Protein AF-A0A6N8I544-F1 (afdb_monomer_lite)

Radius of gyration: 16.92 Å; chains: 1; bounding box: 40×44×46 Å

InterPro domains:
  IPR025530 Protein of unknown function DUF4417 [PF14386] (5-126)

Foldseek 3Di:
DPDDDQAEEQDQPADEQPDDVVSLQVRLVNSLVSQVVCVVVVGHYAYEQHDHAPVRLVPRLPPAAAQAEHEYECVVVPDDDDPPVSVPRVVVSLVSNCVPRVYQEYEYEDDDDPPHAHFYFYWHNVCPDPVCPVPDCQSTDRDTDHDDDDDPPPDDDDDDDDDDRDD

Sequence (167 aa):
MATCYRAVLSPDFSMYIEMAPVLQLTNTFRNRWCGAYFASKGIRVVPTVSWGNENTFEFCFDGIEKGSTVAVSTYMGSEHDNRQNQKEFFPK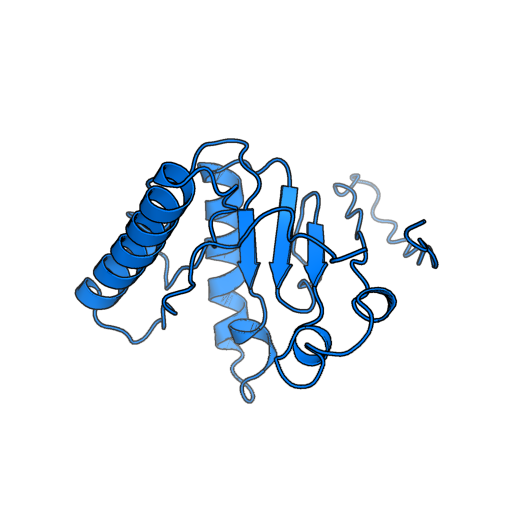GYNEMLHRIEPEKMICYNEPFPEMQGDIAFVDYELSSWKHMNEPIHTIQIRKIHLRRRTPSGRKQSHYQKRIYCK

Structure (mmCIF, N/CA/C/O backbone):
data_AF-A0A6N8I544-F1
#
_entry.id   AF-A0A6N8I544-F1
#
loop_
_atom_site.group_PDB
_atom_site.id
_atom_site.type_symbol
_atom_site.label_atom_id
_atom_site.label_alt_id
_atom_site.label_comp_id
_atom_site.label_asym_id
_atom_site.label_entity_id
_atom_site.label_seq_id
_atom_site.pdbx_PDB_ins_code
_atom_site.Cartn_x
_atom_site.Cartn_y
_atom_site.Cartn_z
_atom_site.occupancy
_atom_site.B_iso_or_equiv
_atom_site.auth_seq_id
_atom_site.auth_comp_id
_atom_site.auth_asym_id
_atom_site.auth_atom_id
_atom_site.pdbx_PDB_model_num
ATOM 1 N N . MET A 1 1 ? -6.652 -6.208 31.065 1.00 42.91 1 MET A N 1
ATOM 2 C CA . MET A 1 1 ? -7.654 -6.411 29.995 1.00 42.91 1 MET A CA 1
ATOM 3 C C . MET A 1 1 ? -6.916 -6.902 28.767 1.00 42.91 1 MET A C 1
ATOM 5 O O . MET A 1 1 ? -5.861 -6.348 28.489 1.00 42.91 1 MET A O 1
ATOM 9 N N . ALA A 1 2 ? -7.414 -7.925 28.071 1.00 48.38 2 ALA A N 1
ATOM 10 C CA . ALA A 1 2 ? -6.832 -8.324 26.793 1.00 48.38 2 ALA A CA 1
ATOM 11 C C . ALA A 1 2 ? -6.979 -7.159 25.801 1.00 48.38 2 ALA A C 1
ATOM 13 O O . ALA A 1 2 ? -8.089 -6.682 25.562 1.00 48.38 2 ALA A O 1
ATOM 14 N N . THR A 1 3 ? -5.866 -6.650 25.282 1.00 58.84 3 THR A N 1
ATOM 15 C CA . THR A 1 3 ? -5.854 -5.627 24.237 1.00 58.84 3 THR A CA 1
ATOM 16 C C . THR A 1 3 ? -6.403 -6.245 22.957 1.00 58.84 3 THR A C 1
ATOM 18 O O . THR A 1 3 ? -5.738 -7.038 22.301 1.00 58.84 3 THR A O 1
ATOM 21 N N . CYS A 1 4 ? -7.648 -5.916 22.619 1.00 69.81 4 CYS A N 1
ATOM 22 C CA . CYS A 1 4 ? -8.242 -6.307 21.347 1.00 69.81 4 CYS A CA 1
ATOM 23 C C . CYS A 1 4 ? -7.706 -5.392 20.234 1.00 69.81 4 CYS A C 1
ATOM 25 O O . CYS A 1 4 ? -7.723 -4.165 20.375 1.00 69.81 4 CYS A O 1
ATOM 27 N N . TYR A 1 5 ? -7.232 -5.976 19.131 1.00 81.69 5 TYR A N 1
ATOM 28 C CA . TYR A 1 5 ? -6.846 -5.217 17.942 1.00 81.69 5 TYR A CA 1
ATOM 29 C C . TYR A 1 5 ? -8.064 -4.495 17.356 1.00 81.69 5 TYR A C 1
ATOM 31 O O . TYR A 1 5 ? -9.147 -5.063 17.234 1.00 81.69 5 TYR A O 1
ATOM 39 N N . ARG A 1 6 ? -7.894 -3.223 16.983 1.00 86.38 6 ARG A N 1
ATOM 40 C CA . ARG A 1 6 ? -9.011 -2.370 16.537 1.00 86.38 6 ARG A CA 1
ATOM 41 C C . ARG A 1 6 ? -9.285 -2.440 15.034 1.00 86.38 6 ARG A C 1
ATOM 43 O O . ARG A 1 6 ? -10.375 -2.078 14.596 1.00 86.38 6 ARG A O 1
ATOM 50 N N . ALA A 1 7 ? -8.282 -2.852 14.270 1.00 91.31 7 ALA A N 1
ATOM 51 C CA . ALA A 1 7 ? -8.320 -3.084 12.835 1.00 91.31 7 ALA A CA 1
ATOM 52 C C . ALA A 1 7 ? -7.119 -3.955 12.441 1.00 91.31 7 ALA A C 1
ATOM 54 O O . ALA A 1 7 ? -6.163 -4.073 13.212 1.00 91.31 7 ALA A O 1
ATOM 55 N N . VAL A 1 8 ? -7.160 -4.516 11.236 1.00 92.75 8 VAL A N 1
ATOM 56 C CA . VAL A 1 8 ? -6.035 -5.218 10.604 1.00 92.75 8 VAL A CA 1
ATOM 57 C C . VAL A 1 8 ? -5.676 -4.547 9.285 1.00 92.75 8 VAL A C 1
ATOM 59 O O . VAL A 1 8 ? -6.544 -3.973 8.626 1.00 92.75 8 VAL A O 1
ATOM 62 N N . LEU A 1 9 ? -4.410 -4.636 8.888 1.00 94.88 9 LEU A N 1
ATOM 63 C CA . LEU A 1 9 ? -4.005 -4.296 7.527 1.00 94.88 9 LEU A CA 1
ATOM 64 C C . LEU A 1 9 ? -4.338 -5.469 6.596 1.00 94.88 9 LEU A C 1
ATOM 66 O O . LEU A 1 9 ? -4.225 -6.627 7.012 1.00 94.88 9 LEU A O 1
ATOM 70 N N . SER A 1 10 ? -4.744 -5.207 5.349 1.00 95.94 10 SER A N 1
ATOM 71 C CA . SER A 1 10 ? -4.815 -6.295 4.367 1.00 95.94 10 SER A CA 1
ATOM 72 C C . SER A 1 10 ? -3.403 -6.852 4.118 1.00 95.94 10 SER A C 1
ATOM 74 O O . SER A 1 10 ? -2.435 -6.084 4.157 1.00 95.94 10 SER A O 1
ATOM 76 N N . PRO A 1 11 ? -3.249 -8.170 3.888 1.00 94.06 11 PRO A N 1
ATOM 77 C CA . PRO A 1 11 ? -1.931 -8.756 3.683 1.00 94.06 11 PRO A CA 1
ATOM 78 C C . PRO A 1 11 ? -1.223 -8.127 2.481 1.00 94.06 11 PRO A C 1
ATOM 80 O O . PRO A 1 11 ? -1.809 -8.015 1.400 1.00 94.06 11 PRO A O 1
ATOM 83 N N . ASP A 1 12 ? 0.036 -7.739 2.663 1.00 90.56 12 ASP A N 1
ATOM 84 C CA . ASP A 1 12 ? 0.877 -7.269 1.567 1.00 90.56 12 ASP A CA 1
ATOM 85 C C . ASP A 1 12 ? 1.497 -8.467 0.841 1.00 90.56 12 ASP A C 1
ATOM 87 O O . ASP A 1 12 ? 2.302 -9.212 1.401 1.00 90.56 12 ASP A O 1
ATOM 91 N N . PHE A 1 13 ? 1.085 -8.674 -0.408 1.00 91.56 13 PHE A N 1
ATOM 92 C CA . PHE A 1 13 ? 1.750 -9.594 -1.319 1.00 91.56 13 PHE A CA 1
ATOM 93 C C . PHE A 1 13 ? 2.706 -8.745 -2.148 1.00 91.56 13 PHE A C 1
ATOM 95 O O . PHE A 1 13 ? 2.298 -8.175 -3.158 1.00 91.56 13 PHE A O 1
ATOM 102 N N . SER A 1 14 ? 3.950 -8.626 -1.679 1.00 84.50 14 SER A N 1
ATOM 103 C CA . SER A 1 14 ? 4.952 -7.701 -2.212 1.00 84.50 14 SER A CA 1
ATOM 104 C C . SER A 1 14 ? 4.941 -7.620 -3.739 1.00 84.50 14 SER A C 1
ATOM 106 O O . SER A 1 14 ? 4.960 -8.643 -4.430 1.00 84.50 14 SER A O 1
ATOM 108 N N . MET A 1 15 ? 4.954 -6.402 -4.277 1.00 86.25 15 MET A N 1
ATOM 109 C CA . MET A 1 15 ? 5.129 -6.162 -5.705 1.00 86.25 15 MET A CA 1
ATOM 110 C C . MET A 1 15 ? 6.535 -5.654 -5.975 1.00 86.25 15 MET A C 1
ATOM 112 O O . MET A 1 15 ? 6.864 -4.504 -5.704 1.00 86.25 15 MET A O 1
ATOM 116 N N . TYR A 1 16 ? 7.367 -6.532 -6.524 1.00 85.81 16 TYR A N 1
ATOM 117 C CA . TYR A 1 16 ? 8.695 -6.160 -6.991 1.00 85.81 16 TYR A CA 1
ATOM 118 C C . TYR A 1 16 ? 8.607 -5.671 -8.437 1.00 85.81 16 TYR A C 1
ATOM 120 O O . TYR A 1 16 ? 7.800 -6.171 -9.229 1.00 85.81 16 TYR A O 1
ATOM 128 N N . ILE A 1 17 ? 9.444 -4.698 -8.789 1.00 86.31 17 ILE A N 1
ATOM 129 C CA . ILE A 1 17 ? 9.459 -4.096 -10.128 1.00 86.31 17 ILE A CA 1
ATOM 130 C C . ILE A 1 17 ? 9.887 -5.105 -11.206 1.00 86.31 17 ILE A C 1
ATOM 132 O O . ILE A 1 17 ? 9.483 -4.978 -12.357 1.00 86.31 17 ILE A O 1
ATOM 136 N N . GLU A 1 18 ? 10.652 -6.129 -10.826 1.00 86.81 18 GLU A N 1
ATOM 137 C CA . GLU A 1 18 ? 11.174 -7.183 -11.700 1.00 86.81 18 GLU A CA 1
ATOM 138 C C . GLU A 1 18 ? 10.195 -8.357 -11.892 1.00 86.81 18 GLU A C 1
ATOM 140 O O . GLU A 1 18 ? 10.460 -9.263 -12.683 1.00 86.81 18 GLU A O 1
ATOM 145 N N . MET A 1 19 ? 9.070 -8.384 -11.165 1.00 89.56 19 MET A N 1
ATOM 146 C CA . MET A 1 19 ? 8.068 -9.443 -11.306 1.00 89.56 19 MET A CA 1
ATOM 147 C C . MET A 1 19 ? 7.365 -9.381 -12.663 1.00 89.56 19 MET A C 1
ATOM 149 O O . MET A 1 19 ? 7.047 -8.309 -13.173 1.00 89.56 19 MET A O 1
ATOM 153 N N . ALA A 1 20 ? 7.024 -10.553 -13.208 1.00 94.44 20 ALA A N 1
ATOM 154 C CA . ALA A 1 20 ? 6.153 -10.635 -14.375 1.00 94.44 20 ALA A CA 1
ATOM 155 C C . ALA A 1 20 ? 4.801 -9.938 -14.090 1.00 94.44 20 ALA A C 1
ATOM 157 O O . ALA A 1 20 ? 4.243 -10.149 -13.007 1.00 94.44 20 ALA 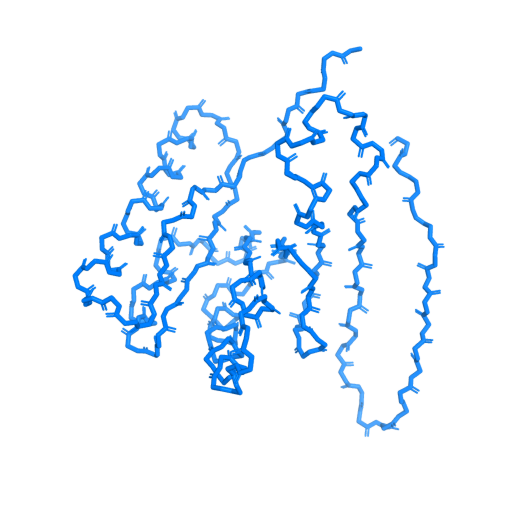A O 1
ATOM 158 N N . PRO A 1 21 ? 4.217 -9.186 -15.045 1.00 94.75 21 PRO A N 1
ATOM 159 C CA . PRO A 1 21 ? 2.980 -8.428 -14.818 1.00 94.75 21 PRO A CA 1
ATOM 160 C C . PRO A 1 21 ? 1.818 -9.265 -14.267 1.00 94.75 21 PRO A C 1
ATOM 162 O O . PRO A 1 21 ? 1.069 -8.813 -13.404 1.00 94.75 21 PRO A O 1
ATOM 165 N N . VAL A 1 22 ? 1.707 -10.529 -14.691 1.00 96.38 22 VAL A N 1
ATOM 166 C CA . VAL A 1 22 ? 0.684 -11.460 -14.188 1.00 96.38 22 VAL A CA 1
ATOM 167 C C . VAL A 1 22 ? 0.811 -11.726 -12.683 1.00 96.38 22 VAL A C 1
ATOM 169 O O . VAL A 1 22 ? -0.199 -11.864 -11.994 1.00 96.38 22 VAL A O 1
ATOM 172 N N . LEU A 1 23 ? 2.035 -11.759 -12.147 1.00 96.88 23 LEU A N 1
ATOM 173 C CA . LEU A 1 23 ? 2.275 -11.931 -10.715 1.00 96.88 23 LEU A CA 1
ATOM 174 C C . LEU A 1 23 ? 1.924 -10.659 -9.944 1.00 96.88 23 LEU A C 1
ATOM 176 O O . LEU A 1 23 ? 1.313 -10.757 -8.886 1.00 96.88 23 LEU A O 1
ATOM 180 N N . GLN A 1 24 ? 2.227 -9.477 -10.490 1.00 96.00 24 GLN A N 1
ATOM 181 C CA . GLN A 1 24 ? 1.844 -8.193 -9.886 1.00 96.00 24 GLN A CA 1
ATOM 182 C C . GLN A 1 24 ? 0.311 -8.054 -9.801 1.00 96.00 24 GLN A C 1
ATOM 184 O O . GLN A 1 24 ? -0.235 -7.727 -8.743 1.00 96.00 24 GLN A O 1
ATOM 189 N N . LEU A 1 25 ? -0.398 -8.405 -10.880 1.00 96.88 25 LEU A N 1
ATOM 190 C CA . LEU A 1 25 ? -1.862 -8.435 -10.905 1.00 96.88 25 LEU A CA 1
ATOM 191 C C . LEU A 1 25 ? -2.425 -9.458 -9.907 1.00 96.88 25 LEU A C 1
ATOM 193 O O . LEU A 1 25 ? -3.325 -9.145 -9.128 1.00 96.88 25 LEU A O 1
ATOM 197 N N . THR A 1 26 ? -1.856 -10.667 -9.876 1.00 97.44 26 THR A N 1
ATOM 198 C CA . THR A 1 2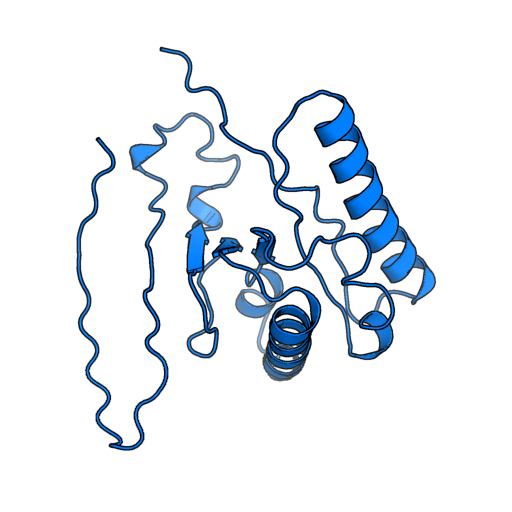6 ? -2.266 -11.726 -8.939 1.00 97.44 26 THR A CA 1
ATOM 199 C C . THR A 1 26 ? -2.043 -11.310 -7.484 1.00 97.44 26 THR A C 1
ATOM 201 O O . THR A 1 26 ? -2.898 -11.554 -6.635 1.00 97.44 26 THR A O 1
ATOM 204 N N . ASN A 1 27 ? -0.929 -10.649 -7.176 1.00 97.19 27 ASN A N 1
ATOM 205 C CA . ASN A 1 27 ? -0.630 -10.155 -5.835 1.00 97.19 27 ASN A CA 1
ATOM 206 C C . ASN A 1 27 ? -1.617 -9.067 -5.398 1.00 97.19 27 ASN A C 1
ATOM 208 O O . ASN A 1 27 ? -2.129 -9.121 -4.277 1.00 97.19 27 ASN A O 1
ATOM 212 N N . THR A 1 28 ? -1.972 -8.153 -6.307 1.00 97.25 28 THR A N 1
ATOM 213 C CA . THR A 1 28 ? -3.031 -7.162 -6.061 1.00 97.25 28 THR A CA 1
ATOM 214 C C . THR A 1 28 ? -4.362 -7.855 -5.784 1.00 97.25 28 THR A C 1
ATOM 216 O O . THR A 1 28 ? -5.000 -7.579 -4.768 1.00 97.25 28 THR A O 1
ATOM 219 N N . PHE A 1 29 ? -4.751 -8.819 -6.623 1.00 97.50 29 PHE A N 1
ATOM 220 C CA . PHE A 1 29 ? -5.972 -9.598 -6.425 1.00 97.50 29 PHE A CA 1
ATOM 221 C C . PHE A 1 29 ? -5.999 -10.283 -5.052 1.00 97.50 29 PHE A C 1
ATOM 223 O O . PHE A 1 29 ? -6.985 -10.161 -4.326 1.00 97.50 29 PHE A O 1
ATOM 230 N N . ARG A 1 30 ? -4.914 -10.959 -4.654 1.00 97.94 30 ARG A N 1
ATOM 231 C CA . ARG A 1 30 ? -4.830 -11.650 -3.357 1.00 97.94 30 ARG A CA 1
ATOM 232 C C . ARG A 1 30 ? -4.946 -10.680 -2.186 1.00 97.94 30 ARG A C 1
ATOM 234 O O . ARG A 1 30 ? -5.663 -10.982 -1.235 1.00 97.94 30 ARG A O 1
ATOM 241 N N . ASN A 1 31 ? -4.309 -9.510 -2.265 1.00 97.31 31 ASN A N 1
ATOM 242 C CA . ASN A 1 31 ? -4.447 -8.459 -1.255 1.00 97.31 31 ASN A CA 1
ATOM 243 C C . ASN A 1 31 ? -5.922 -8.052 -1.089 1.00 97.31 31 ASN A C 1
ATOM 245 O O . ASN A 1 31 ? -6.442 -8.069 0.031 1.00 97.31 31 ASN A O 1
ATOM 249 N N . ARG A 1 32 ? -6.616 -7.750 -2.198 1.00 97.50 32 ARG A N 1
ATOM 250 C CA . ARG A 1 32 ? -8.030 -7.334 -2.174 1.00 97.50 32 ARG A CA 1
ATOM 251 C C . ARG A 1 32 ? -8.950 -8.439 -1.691 1.00 97.50 32 ARG A C 1
ATOM 253 O O . ARG A 1 32 ? -9.805 -8.191 -0.846 1.00 97.50 32 ARG A O 1
ATOM 260 N N . TRP A 1 33 ? -8.748 -9.657 -2.180 1.00 98.12 33 TRP A N 1
ATOM 261 C CA . TRP A 1 33 ? -9.556 -10.807 -1.802 1.00 98.12 33 TRP A CA 1
ATOM 262 C C . TRP A 1 33 ? -9.432 -11.118 -0.308 1.00 98.12 33 TRP A C 1
ATOM 264 O O . TRP A 1 33 ? -10.447 -11.279 0.366 1.00 98.12 33 TRP A O 1
ATOM 274 N N . CYS A 1 34 ? -8.213 -11.122 0.247 1.00 98.12 34 CYS A N 1
ATOM 275 C CA . CYS A 1 34 ? -8.010 -11.309 1.685 1.00 98.12 34 CYS A CA 1
ATOM 276 C C . CYS A 1 34 ? -8.666 -10.188 2.503 1.00 98.12 34 CYS A C 1
ATOM 278 O O . CYS A 1 34 ? -9.326 -10.474 3.501 1.00 98.12 34 CYS A O 1
ATOM 280 N N . GLY A 1 35 ? -8.535 -8.930 2.070 1.00 97.19 35 GLY A N 1
ATOM 281 C CA . GLY A 1 35 ? -9.191 -7.796 2.722 1.00 97.19 35 GLY A CA 1
ATOM 282 C C . GLY A 1 35 ? -10.718 -7.920 2.726 1.00 97.19 35 GLY A C 1
ATOM 283 O O . GLY A 1 35 ? -11.343 -7.817 3.780 1.00 97.19 35 GLY A O 1
ATOM 284 N N . ALA A 1 36 ? -11.318 -8.228 1.575 1.00 97.50 36 ALA A N 1
ATOM 285 C CA . ALA A 1 36 ? -12.756 -8.451 1.455 1.00 97.50 36 ALA A CA 1
ATOM 286 C C . ALA A 1 36 ? -13.225 -9.642 2.304 1.00 97.50 36 ALA A C 1
ATOM 288 O O . ALA A 1 36 ? -14.254 -9.564 2.977 1.00 97.50 36 ALA A O 1
ATOM 289 N N . TYR A 1 37 ? -12.447 -10.726 2.337 1.00 98.25 37 TYR A N 1
ATOM 290 C CA . TYR A 1 37 ? -12.741 -11.880 3.177 1.00 98.25 37 TYR A CA 1
ATOM 291 C C . TYR A 1 37 ? -12.732 -11.509 4.665 1.00 98.25 37 TYR A C 1
ATOM 293 O O . TYR A 1 37 ? -13.684 -11.832 5.372 1.00 98.25 37 TYR A O 1
ATOM 301 N N . PHE A 1 38 ? -11.725 -10.779 5.151 1.00 97.12 38 PHE A N 1
ATOM 302 C CA . PHE A 1 38 ? -11.683 -10.323 6.545 1.00 97.12 38 PHE A CA 1
ATOM 303 C C . PHE A 1 38 ? -12.850 -9.388 6.883 1.00 97.12 38 PHE A C 1
ATOM 305 O O . PHE A 1 38 ? -13.497 -9.568 7.918 1.00 97.12 38 PHE A O 1
ATOM 312 N N . ALA A 1 39 ? -13.184 -8.460 5.984 1.00 96.00 39 ALA A N 1
ATOM 313 C CA . ALA A 1 39 ? -14.347 -7.591 6.136 1.00 96.00 39 ALA A CA 1
ATOM 314 C C . ALA A 1 39 ? -15.657 -8.397 6.214 1.00 96.00 39 ALA A C 1
ATOM 316 O O . ALA A 1 39 ? -16.495 -8.128 7.075 1.00 96.00 39 ALA A O 1
ATOM 317 N N . SER A 1 40 ? -15.799 -9.461 5.410 1.00 97.69 40 SER A N 1
ATOM 318 C CA . SER A 1 40 ? -16.958 -10.372 5.457 1.00 97.69 40 SER A CA 1
ATOM 319 C C . SER A 1 40 ? -17.108 -11.114 6.793 1.00 97.69 40 SER A C 1
ATOM 321 O O . SER A 1 40 ? -18.187 -11.609 7.110 1.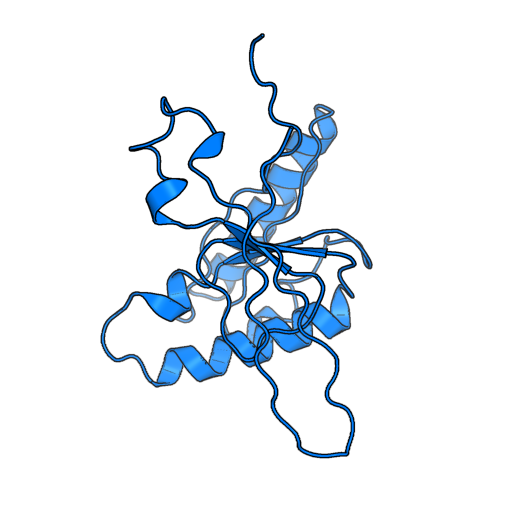00 97.69 40 SER A O 1
ATOM 323 N N . LYS A 1 41 ? -16.039 -11.181 7.599 1.00 97.25 41 LYS A N 1
ATOM 324 C CA . LYS A 1 41 ? -16.042 -11.738 8.962 1.00 97.25 41 LYS A CA 1
ATOM 325 C C . LYS A 1 41 ? -16.258 -10.681 10.049 1.00 97.25 41 LYS A C 1
ATOM 327 O O . LYS A 1 41 ? -16.112 -10.991 11.227 1.00 97.25 41 LYS A O 1
ATOM 332 N N . GLY A 1 42 ? -16.596 -9.445 9.678 1.00 95.06 42 GLY A N 1
ATOM 333 C CA . GLY A 1 42 ? -16.815 -8.340 10.614 1.00 95.06 42 GLY A CA 1
ATOM 334 C C . GLY A 1 42 ? -15.529 -7.710 11.156 1.00 95.06 42 GLY A C 1
ATOM 335 O O . GLY A 1 42 ? -15.583 -6.933 12.109 1.00 95.06 42 GLY A O 1
ATOM 336 N N . ILE A 1 43 ? -14.369 -8.022 10.568 1.00 94.81 43 ILE A N 1
ATOM 337 C CA . ILE A 1 43 ? -13.091 -7.417 10.950 1.00 94.81 43 ILE A CA 1
ATOM 338 C C . ILE A 1 43 ? -12.953 -6.079 10.225 1.00 94.81 43 ILE A C 1
ATOM 340 O O . ILE A 1 43 ? -13.148 -5.990 9.016 1.00 94.81 43 ILE A O 1
ATOM 344 N N . ARG A 1 44 ? -12.575 -5.024 10.951 1.00 94.44 44 ARG A N 1
ATOM 345 C CA . ARG A 1 44 ? -12.230 -3.741 10.334 1.00 94.44 44 ARG A CA 1
ATOM 346 C C . ARG A 1 44 ? -10.892 -3.863 9.604 1.00 94.44 44 ARG A C 1
ATOM 348 O O . ARG A 1 44 ? -9.880 -4.149 10.241 1.00 94.44 44 ARG A O 1
ATOM 355 N N . VAL A 1 45 ? -10.889 -3.608 8.299 1.00 96.44 45 VAL A N 1
ATOM 356 C CA . VAL A 1 45 ? -9.704 -3.733 7.440 1.00 96.44 45 VAL A CA 1
ATOM 357 C C . VAL A 1 45 ? -9.261 -2.362 6.947 1.00 96.44 45 VAL A C 1
ATOM 359 O O . VAL A 1 45 ? -10.081 -1.576 6.484 1.00 96.44 45 VAL A O 1
ATOM 362 N N . VAL A 1 46 ? -7.962 -2.096 7.029 1.00 97.25 46 VAL A N 1
ATOM 363 C CA . VAL A 1 46 ? -7.288 -0.994 6.337 1.00 97.25 46 VAL A CA 1
ATOM 364 C C . VAL A 1 46 ? -6.545 -1.600 5.142 1.00 97.25 46 VAL A C 1
ATOM 366 O O . VAL A 1 46 ? -5.680 -2.453 5.356 1.00 97.25 46 VAL A O 1
ATOM 369 N N . PRO A 1 47 ? -6.867 -1.240 3.889 1.00 97.12 47 PRO A N 1
ATOM 370 C CA . PRO A 1 47 ? -6.178 -1.794 2.731 1.00 97.12 47 PRO A CA 1
ATOM 371 C C . PRO A 1 47 ? -4.719 -1.332 2.691 1.00 97.12 47 PRO A C 1
ATOM 373 O O . PRO A 1 47 ? -4.423 -0.138 2.767 1.00 97.12 47 PRO A O 1
ATOM 376 N N . THR A 1 48 ? -3.812 -2.290 2.537 1.00 96.56 48 THR A N 1
ATOM 377 C CA . THR A 1 48 ? -2.410 -2.027 2.218 1.00 96.56 48 THR A CA 1
ATOM 378 C C . THR A 1 48 ? -2.274 -1.779 0.722 1.00 96.56 48 THR A C 1
ATOM 380 O O . THR A 1 48 ? -2.739 -2.577 -0.100 1.00 96.56 48 THR A O 1
ATOM 383 N N . VAL A 1 49 ? -1.633 -0.669 0.376 1.00 96.44 49 VAL A N 1
ATOM 384 C CA . VAL A 1 49 ? -1.344 -0.241 -0.989 1.00 96.44 49 VAL A CA 1
ATOM 385 C C . VAL A 1 49 ? 0.117 -0.528 -1.284 1.00 96.44 49 VAL A C 1
ATOM 387 O O . VAL A 1 49 ? 1.009 -0.145 -0.530 1.00 96.44 49 VAL A O 1
ATOM 390 N N . SER A 1 50 ? 0.336 -1.198 -2.404 1.00 93.56 50 SER A N 1
ATOM 391 C CA . SER A 1 50 ? 1.644 -1.518 -2.957 1.00 93.56 50 SER A CA 1
ATOM 392 C C . SER A 1 50 ? 1.585 -1.198 -4.449 1.00 93.56 50 SER A C 1
ATOM 394 O O . SER A 1 50 ? 0.496 -1.207 -5.031 1.00 93.56 50 SER A O 1
ATOM 396 N N . TRP A 1 51 ? 2.719 -0.895 -5.075 1.00 93.50 51 TRP A N 1
ATOM 397 C CA . TRP A 1 51 ? 2.818 -0.629 -6.515 1.00 93.50 51 TRP A CA 1
ATOM 398 C C . TRP A 1 51 ? 4.189 -1.048 -7.050 1.00 93.50 51 TRP A C 1
ATOM 400 O O . TRP A 1 51 ? 5.172 -1.069 -6.310 1.00 93.50 51 TRP A O 1
ATOM 410 N N . GLY A 1 52 ? 4.236 -1.389 -8.338 1.00 90.88 52 GLY A N 1
ATOM 411 C CA . GLY A 1 52 ? 5.474 -1.569 -9.092 1.00 90.88 52 GLY A CA 1
ATOM 412 C C . GLY A 1 52 ? 5.845 -0.279 -9.828 1.00 90.88 52 GLY A C 1
ATOM 413 O O . GLY A 1 52 ? 5.842 0.803 -9.243 1.00 90.88 52 GLY A O 1
ATOM 414 N N . ASN A 1 53 ? 6.142 -0.386 -11.124 1.00 90.88 53 ASN A N 1
ATOM 415 C CA . ASN A 1 53 ? 6.284 0.787 -11.991 1.00 90.88 53 ASN A CA 1
ATOM 416 C C . ASN A 1 53 ? 4.904 1.295 -12.452 1.00 90.88 53 ASN A C 1
ATOM 418 O O . ASN A 1 53 ? 3.862 0.737 -12.115 1.00 90.88 53 ASN A O 1
ATOM 422 N N . GLU A 1 54 ? 4.882 2.351 -13.259 1.00 94.25 54 GLU A N 1
ATOM 423 C CA . GLU A 1 54 ? 3.664 3.015 -13.736 1.00 94.25 54 GLU A CA 1
ATOM 424 C C . GLU A 1 54 ? 2.714 2.078 -14.499 1.00 94.25 54 GLU A C 1
ATOM 426 O O . GLU A 1 54 ? 1.505 2.298 -14.513 1.00 94.25 54 GLU A O 1
ATOM 431 N N . ASN A 1 55 ? 3.231 0.989 -15.075 1.00 92.94 55 ASN A N 1
ATOM 432 C CA . ASN A 1 55 ? 2.416 -0.052 -15.698 1.00 92.94 55 ASN A CA 1
ATOM 433 C C . ASN A 1 55 ? 1.462 -0.742 -14.704 1.00 92.94 55 ASN A C 1
ATOM 435 O O . ASN A 1 55 ? 0.438 -1.268 -15.124 1.00 92.94 55 ASN A O 1
ATOM 439 N N . THR A 1 56 ? 1.761 -0.746 -13.399 1.00 95.69 56 THR A N 1
ATOM 440 C CA . THR A 1 56 ? 0.857 -1.327 -12.395 1.00 95.69 56 THR A CA 1
ATOM 441 C C . THR A 1 56 ? -0.281 -0.393 -12.013 1.00 95.69 56 THR A C 1
ATOM 443 O O . THR A 1 56 ? -1.258 -0.854 -11.429 1.00 95.69 56 THR A O 1
ATOM 446 N N . PHE A 1 57 ? -0.195 0.906 -12.329 1.00 96.88 57 PHE A N 1
ATOM 447 C CA . PHE A 1 57 ? -1.201 1.896 -11.916 1.00 96.88 57 PHE A CA 1
ATOM 448 C C . PHE A 1 57 ? -2.566 1.647 -12.554 1.00 96.88 57 PHE A C 1
ATOM 450 O O . PHE A 1 57 ? -3.570 2.136 -12.045 1.00 96.88 57 PHE A O 1
ATOM 457 N N . GLU A 1 58 ? -2.619 0.865 -13.632 1.00 97.00 58 GLU A N 1
ATOM 458 C CA . GLU A 1 58 ? -3.870 0.407 -14.229 1.00 97.00 58 GLU A CA 1
ATOM 459 C C . GLU A 1 58 ? -4.731 -0.390 -13.239 1.00 97.00 58 GLU A C 1
ATOM 461 O O . GLU A 1 58 ? -5.944 -0.256 -13.293 1.00 97.00 58 GLU A O 1
ATOM 466 N N . PHE A 1 59 ? -4.125 -1.147 -12.312 1.00 96.62 59 PHE A N 1
ATOM 467 C CA . PHE A 1 59 ? -4.856 -2.065 -11.427 1.00 96.62 59 PHE A CA 1
ATOM 468 C C . PHE A 1 59 ? -4.518 -1.934 -9.935 1.00 96.62 59 PHE A C 1
ATOM 470 O O . PHE A 1 59 ? -5.317 -2.323 -9.083 1.00 96.62 59 PHE A O 1
ATOM 477 N N . CYS A 1 60 ? -3.338 -1.423 -9.559 1.00 96.75 60 CYS A N 1
ATOM 478 C CA . CYS A 1 60 ? -2.842 -1.535 -8.179 1.00 96.75 60 CYS A CA 1
ATOM 479 C C . CYS A 1 60 ? -3.608 -0.685 -7.154 1.00 96.75 60 CYS A C 1
ATOM 481 O O . CYS A 1 60 ? -3.428 -0.873 -5.950 1.00 96.75 60 CYS A O 1
ATOM 483 N N . PHE A 1 61 ? -4.479 0.217 -7.609 1.00 97.62 61 PHE A N 1
ATOM 484 C CA . PHE A 1 61 ? -5.347 1.043 -6.764 1.00 97.62 61 PHE A CA 1
ATOM 485 C C . PHE A 1 61 ? -6.811 0.589 -6.778 1.00 97.62 61 PHE A C 1
ATOM 487 O O . PHE A 1 61 ? -7.601 1.053 -5.958 1.00 97.62 61 PHE A O 1
ATOM 494 N N . ASP A 1 62 ? -7.171 -0.352 -7.651 1.00 96.19 62 ASP A N 1
ATOM 495 C CA . ASP A 1 62 ? -8.553 -0.790 -7.810 1.00 96.19 62 ASP A CA 1
ATOM 496 C C . ASP A 1 62 ? -9.059 -1.539 -6.577 1.00 96.19 62 ASP A C 1
ATOM 498 O O . ASP A 1 62 ? -8.307 -2.197 -5.844 1.00 96.19 62 ASP A O 1
ATOM 502 N N . GLY A 1 63 ? -10.365 -1.424 -6.334 1.00 95.31 63 GLY A N 1
ATOM 503 C CA . GLY A 1 63 ? -11.028 -2.027 -5.178 1.00 95.31 63 GLY A CA 1
ATOM 504 C C . GLY A 1 63 ? -10.722 -1.342 -3.843 1.00 95.31 63 GLY A C 1
ATOM 505 O O . GLY A 1 63 ? -11.126 -1.862 -2.805 1.00 95.31 63 GLY A O 1
ATOM 506 N N . ILE A 1 64 ? -10.026 -0.199 -3.850 1.00 97.75 64 ILE A N 1
ATOM 507 C CA . ILE A 1 64 ? -9.868 0.660 -2.673 1.00 97.75 64 ILE A CA 1
ATOM 508 C C . ILE A 1 64 ? -10.851 1.825 -2.773 1.00 97.75 64 ILE A C 1
ATOM 510 O O . ILE A 1 64 ? -10.917 2.520 -3.785 1.00 97.75 64 ILE A O 1
ATOM 514 N N . GLU A 1 65 ? -11.623 2.031 -1.711 1.00 96.44 65 GLU A N 1
ATOM 515 C CA . GLU A 1 65 ? -12.614 3.100 -1.647 1.00 96.44 65 GLU A CA 1
ATOM 516 C C . GLU A 1 65 ? -11.945 4.479 -1.553 1.00 96.44 65 GLU A C 1
ATOM 518 O O . GLU A 1 65 ? -10.987 4.675 -0.795 1.00 96.44 65 GLU A O 1
ATOM 523 N N . LYS A 1 66 ? -12.470 5.453 -2.304 1.00 98.00 66 LYS A N 1
ATOM 524 C CA . LYS A 1 66 ? -12.014 6.843 -2.222 1.00 98.00 66 LYS A CA 1
ATOM 525 C C . LYS A 1 66 ? -12.251 7.425 -0.829 1.00 98.00 66 LYS A C 1
ATOM 527 O O . LYS A 1 66 ? -13.272 7.153 -0.209 1.00 98.00 66 LYS A O 1
ATOM 532 N N . GLY A 1 67 ? -11.325 8.239 -0.335 1.00 97.69 67 GLY A N 1
ATOM 533 C CA . GLY A 1 67 ? -11.390 8.804 1.012 1.00 97.69 67 GLY A CA 1
ATOM 534 C C . GLY A 1 67 ? -11.057 7.810 2.126 1.00 97.69 67 GLY A C 1
ATOM 535 O O . GLY A 1 67 ? -10.965 8.214 3.282 1.00 97.69 67 GLY A O 1
ATOM 536 N N . SER A 1 68 ? -10.842 6.524 1.826 1.00 96.50 68 SER A N 1
ATOM 537 C CA . SER A 1 68 ? -10.558 5.530 2.864 1.00 96.50 68 SER A CA 1
ATOM 538 C C . SER A 1 68 ? -9.206 5.762 3.548 1.00 96.50 68 SER A C 1
ATOM 540 O O . SER A 1 68 ? -8.284 6.378 3.008 1.00 96.50 68 SER A O 1
ATOM 542 N N . THR A 1 69 ? -9.077 5.256 4.779 1.00 96.94 69 THR A N 1
ATOM 543 C CA . THR A 1 69 ? -7.759 5.121 5.410 1.00 96.94 69 THR A CA 1
ATOM 544 C C . THR A 1 69 ? -7.005 3.990 4.727 1.00 96.94 69 THR A C 1
ATOM 546 O O . THR A 1 69 ? -7.550 2.895 4.609 1.00 96.94 69 THR A O 1
ATOM 549 N N . VAL A 1 70 ? -5.750 4.223 4.348 1.00 97.69 70 VAL A N 1
ATOM 550 C CA . VAL A 1 70 ? -4.897 3.218 3.695 1.00 97.69 70 VAL A CA 1
ATOM 551 C C . VAL A 1 70 ? -3.591 3.005 4.452 1.00 97.69 70 VAL A C 1
ATOM 553 O O . VAL A 1 70 ? -3.170 3.861 5.233 1.00 97.69 70 VAL A O 1
ATOM 556 N N . ALA A 1 71 ? -2.931 1.874 4.220 1.00 96.25 71 ALA A N 1
ATOM 557 C CA . ALA A 1 71 ? -1.571 1.627 4.682 1.00 96.25 71 ALA A CA 1
ATOM 558 C C . ALA A 1 71 ? -0.597 1.561 3.502 1.00 96.25 71 ALA A C 1
ATOM 560 O O . ALA A 1 71 ? -0.936 1.045 2.444 1.00 96.25 71 ALA A O 1
ATOM 561 N N . VAL A 1 72 ? 0.616 2.068 3.687 1.00 94.62 72 VAL A N 1
ATOM 562 C CA . VAL A 1 72 ? 1.709 2.038 2.705 1.00 94.62 72 VAL A CA 1
ATOM 563 C C . VAL A 1 72 ? 3.001 1.708 3.434 1.00 9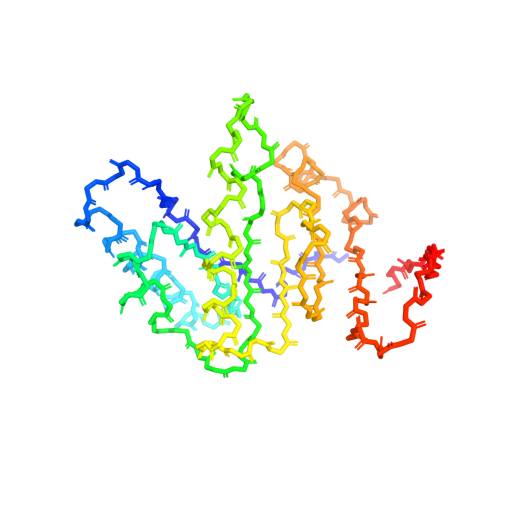4.62 72 VAL A C 1
ATOM 565 O O . VAL A 1 72 ? 3.161 2.111 4.584 1.00 94.62 72 VAL A O 1
ATOM 568 N N . SER A 1 73 ? 3.933 1.000 2.800 1.00 91.00 73 SER A N 1
ATOM 569 C CA . SER A 1 73 ? 5.254 0.764 3.386 1.00 91.00 73 SER A CA 1
ATOM 570 C C . SER A 1 73 ? 6.352 1.524 2.655 1.00 91.00 73 SER A C 1
ATOM 572 O O . SER A 1 73 ? 6.422 1.502 1.429 1.00 91.00 73 SER A O 1
ATOM 574 N N . THR A 1 74 ? 7.239 2.161 3.418 1.00 88.25 74 THR A N 1
ATOM 575 C CA . THR A 1 74 ? 8.499 2.734 2.916 1.00 88.25 74 THR A CA 1
ATOM 576 C C . THR A 1 74 ? 9.684 1.789 3.107 1.00 88.25 74 THR A C 1
ATOM 578 O O . THR A 1 74 ? 10.757 2.067 2.582 1.00 88.25 74 THR A O 1
ATOM 581 N N . TYR A 1 75 ? 9.492 0.655 3.795 1.00 79.94 75 TYR A N 1
ATOM 582 C CA . TYR A 1 75 ? 10.535 -0.317 4.144 1.00 79.94 75 TYR A CA 1
ATOM 583 C C . TYR A 1 75 ? 11.360 -0.765 2.932 1.00 79.94 75 TYR A C 1
ATOM 585 O O . TYR A 1 75 ? 12.588 -0.674 2.918 1.00 79.94 75 TYR A O 1
ATOM 593 N N . MET A 1 76 ? 10.669 -1.162 1.860 1.00 70.12 76 MET A N 1
ATOM 594 C CA . MET A 1 76 ? 11.320 -1.611 0.628 1.00 70.12 76 MET A CA 1
ATOM 595 C C . MET A 1 76 ? 12.103 -0.500 -0.076 1.00 70.12 76 MET A C 1
ATOM 597 O O . MET A 1 76 ? 13.019 -0.807 -0.825 1.00 70.12 76 MET A O 1
ATOM 601 N N . GLY A 1 77 ? 11.761 0.770 0.159 1.00 63.91 77 GLY A N 1
ATOM 602 C CA . GLY A 1 77 ? 12.482 1.919 -0.390 1.00 63.91 77 GLY A CA 1
ATOM 603 C C . GLY A 1 77 ? 13.600 2.449 0.516 1.00 63.91 77 GLY A C 1
ATOM 604 O O . GLY A 1 77 ? 14.338 3.334 0.086 1.00 63.91 77 GLY A O 1
ATOM 605 N N . SER A 1 78 ? 13.721 1.954 1.755 1.00 58.72 78 SER A N 1
ATOM 606 C CA . SER A 1 78 ? 14.687 2.444 2.748 1.00 58.72 78 SER A CA 1
ATOM 607 C C . SER A 1 78 ? 15.879 1.514 3.005 1.00 58.72 78 SER A C 1
ATOM 609 O O . SER A 1 78 ? 16.936 2.024 3.361 1.00 58.72 78 SER A O 1
ATOM 611 N N . GLU A 1 79 ? 15.751 0.188 2.839 1.00 52.31 79 GLU A N 1
ATOM 612 C CA . GLU A 1 79 ? 16.706 -0.771 3.444 1.00 52.31 79 GLU A CA 1
ATOM 613 C C . GLU A 1 79 ? 17.585 -1.620 2.506 1.00 52.31 79 GLU A C 1
ATOM 615 O O . GLU A 1 79 ? 18.329 -2.471 2.990 1.00 52.31 79 GLU A O 1
ATOM 620 N N . HIS A 1 80 ? 17.621 -1.386 1.192 1.00 47.94 80 HIS A N 1
ATOM 621 C CA . HIS A 1 80 ? 18.541 -2.146 0.330 1.00 47.94 80 HIS A CA 1
ATOM 622 C C . HIS A 1 80 ? 19.578 -1.279 -0.396 1.00 47.94 80 HIS A C 1
ATOM 624 O O . HIS A 1 80 ? 19.267 -0.572 -1.353 1.00 47.94 80 HIS A O 1
ATOM 630 N N . ASP A 1 81 ? 20.827 -1.399 0.080 1.00 42.94 81 ASP A N 1
ATOM 631 C CA . ASP A 1 81 ? 22.102 -1.235 -0.639 1.00 42.94 81 ASP A CA 1
ATOM 632 C C . ASP A 1 81 ? 22.060 -0.327 -1.874 1.00 42.94 81 ASP A C 1
ATOM 634 O O . ASP A 1 81 ? 21.859 -0.793 -2.996 1.00 42.94 81 ASP A O 1
ATOM 638 N N . ASN A 1 82 ? 22.340 0.967 -1.690 1.00 40.81 82 ASN A N 1
ATOM 639 C CA . ASN A 1 82 ? 22.795 1.850 -2.772 1.00 40.81 82 ASN A CA 1
ATOM 640 C C . ASN A 1 82 ? 21.935 1.858 -4.056 1.00 40.81 82 ASN A C 1
ATOM 642 O O . ASN A 1 82 ? 22.445 2.129 -5.145 1.00 40.81 82 ASN A O 1
ATOM 646 N N . ARG A 1 83 ? 20.621 1.616 -3.981 1.00 47.41 83 ARG A N 1
ATOM 647 C CA . ARG A 1 83 ? 19.753 1.714 -5.165 1.00 47.41 83 ARG A CA 1
ATOM 648 C C . ARG A 1 83 ? 19.179 3.118 -5.293 1.00 47.41 83 ARG A C 1
ATOM 650 O O . ARG A 1 83 ? 18.019 3.360 -4.974 1.00 47.41 83 ARG A O 1
ATOM 657 N N . GLN A 1 84 ? 19.988 4.036 -5.825 1.00 46.91 84 GLN A N 1
ATOM 658 C CA . GLN A 1 84 ? 19.572 5.387 -6.243 1.00 46.91 84 GLN A CA 1
ATOM 659 C C . GLN A 1 84 ? 18.236 5.376 -7.025 1.00 46.91 84 GLN A C 1
ATOM 661 O O . GLN A 1 84 ? 17.413 6.271 -6.856 1.00 46.91 84 GLN A O 1
ATOM 666 N N . ASN A 1 85 ? 17.991 4.311 -7.799 1.00 48.75 85 ASN A N 1
ATOM 667 C CA . ASN A 1 85 ? 16.807 4.125 -8.644 1.00 48.75 85 ASN A CA 1
ATOM 668 C C . ASN A 1 85 ? 15.507 3.839 -7.865 1.00 48.75 85 ASN A C 1
ATOM 670 O O . ASN A 1 85 ? 14.419 4.048 -8.395 1.00 48.75 85 ASN A O 1
ATOM 674 N N . GLN A 1 86 ? 15.575 3.382 -6.607 1.00 52.59 86 GLN A N 1
ATOM 675 C CA . GLN A 1 86 ? 14.369 3.087 -5.820 1.00 52.59 86 GLN A CA 1
ATOM 676 C C . GLN A 1 86 ? 13.677 4.347 -5.273 1.00 52.59 86 GLN A C 1
ATOM 678 O O . GLN A 1 86 ? 12.477 4.332 -5.001 1.00 52.59 86 GLN A O 1
ATOM 683 N N . LYS A 1 87 ? 14.393 5.477 -5.212 1.00 58.03 87 LYS A N 1
ATOM 684 C CA . LYS A 1 87 ? 13.804 6.782 -4.876 1.00 58.03 87 LYS A CA 1
ATOM 685 C C . LYS A 1 87 ? 12.923 7.359 -5.983 1.00 58.03 87 LYS A C 1
ATOM 687 O O . LYS A 1 87 ? 12.169 8.280 -5.701 1.00 58.03 87 LYS A O 1
ATOM 692 N N . GLU A 1 88 ? 12.992 6.854 -7.216 1.00 70.31 88 GLU A N 1
ATOM 693 C CA . GLU A 1 88 ? 12.211 7.416 -8.327 1.00 70.31 88 GLU A CA 1
ATOM 694 C C . GLU A 1 88 ? 10.813 6.805 -8.462 1.00 70.31 88 GLU A C 1
ATOM 696 O O . GLU A 1 88 ? 9.867 7.526 -8.781 1.00 70.31 88 GLU A O 1
ATOM 701 N N . PHE A 1 89 ? 10.645 5.504 -8.199 1.00 80.94 89 PHE A N 1
ATOM 702 C CA . PHE A 1 89 ? 9.342 4.852 -8.386 1.00 80.94 89 PHE A CA 1
ATOM 703 C C . PHE A 1 89 ? 8.376 5.123 -7.220 1.00 80.94 89 PHE A C 1
ATOM 705 O O . PHE A 1 89 ? 7.177 5.302 -7.448 1.00 80.94 89 PHE A O 1
ATOM 712 N N . PHE A 1 90 ? 8.877 5.208 -5.976 1.00 88.75 90 PHE A N 1
ATOM 713 C CA . PHE A 1 90 ? 8.015 5.428 -4.811 1.00 88.75 90 PHE A CA 1
ATOM 714 C C . PHE A 1 90 ? 7.221 6.741 -4.911 1.00 88.75 90 PHE A C 1
ATOM 716 O O . PHE A 1 90 ? 5.998 6.680 -4.803 1.00 88.75 90 PHE A O 1
ATOM 723 N N . PRO A 1 91 ? 7.833 7.914 -5.188 1.00 90.38 91 PRO A N 1
ATOM 724 C CA . PRO A 1 91 ? 7.086 9.164 -5.308 1.00 90.38 91 PRO A CA 1
ATOM 725 C C . PRO A 1 91 ? 6.026 9.135 -6.411 1.00 90.38 91 PRO A C 1
ATOM 727 O O . PRO A 1 91 ? 4.968 9.735 -6.244 1.00 90.38 91 PRO A O 1
ATOM 730 N N . LYS A 1 92 ? 6.277 8.434 -7.525 1.00 93.00 92 LYS A N 1
ATOM 731 C CA . LYS A 1 92 ? 5.308 8.319 -8.623 1.00 93.00 92 LYS A CA 1
ATOM 732 C C . LYS A 1 92 ? 4.064 7.552 -8.185 1.00 93.00 92 LYS A C 1
ATOM 734 O O . LYS A 1 92 ? 2.963 8.080 -8.306 1.00 93.00 92 LYS A O 1
ATOM 739 N N . GLY A 1 93 ? 4.240 6.359 -7.616 1.00 94.50 93 GLY A N 1
ATOM 740 C CA . GLY A 1 93 ? 3.106 5.569 -7.131 1.00 94.50 93 GLY A CA 1
ATOM 741 C C . GLY A 1 93 ? 2.411 6.209 -5.935 1.00 94.50 93 GLY A C 1
ATOM 742 O O . GLY A 1 93 ? 1.187 6.192 -5.861 1.00 94.50 93 GLY A O 1
ATOM 743 N N . TYR A 1 94 ? 3.163 6.875 -5.058 1.00 95.19 94 TYR A N 1
ATOM 744 C CA . TYR A 1 94 ? 2.601 7.636 -3.947 1.00 95.19 94 TYR A CA 1
ATOM 745 C C . TYR A 1 94 ? 1.700 8.782 -4.429 1.00 95.19 94 TYR A C 1
ATOM 747 O O . TYR A 1 94 ? 0.586 8.943 -3.937 1.00 95.19 94 TYR A O 1
ATOM 755 N N . ASN A 1 95 ? 2.146 9.567 -5.413 1.00 95.75 95 ASN A N 1
ATOM 756 C CA . ASN A 1 95 ? 1.346 10.662 -5.963 1.00 95.75 95 ASN A CA 1
ATOM 757 C C . ASN A 1 95 ? 0.109 10.151 -6.714 1.00 95.75 95 ASN A C 1
ATOM 759 O O . ASN A 1 95 ? -0.968 10.728 -6.563 1.00 95.75 95 ASN A O 1
ATOM 763 N N . GLU A 1 96 ? 0.235 9.058 -7.469 1.00 97.69 96 GLU A N 1
ATOM 764 C CA . GLU A 1 96 ? -0.911 8.434 -8.140 1.00 97.69 96 GLU A CA 1
ATOM 765 C C . GLU A 1 96 ? -1.924 7.885 -7.121 1.00 97.69 96 GLU A C 1
ATOM 767 O O . GLU A 1 96 ? -3.130 8.076 -7.276 1.00 97.69 96 GLU A O 1
ATOM 772 N N . MET A 1 97 ? -1.449 7.290 -6.021 1.00 97.06 97 MET A N 1
ATOM 773 C CA . MET A 1 97 ? -2.286 6.855 -4.900 1.00 97.06 97 MET A CA 1
ATOM 774 C C . MET A 1 97 ? -3.071 8.029 -4.305 1.00 97.06 97 MET A C 1
ATOM 776 O O . MET A 1 97 ? -4.284 7.925 -4.117 1.00 97.06 97 MET A O 1
ATOM 780 N N . LEU A 1 98 ? -2.400 9.156 -4.031 1.00 97.31 98 LEU A N 1
ATOM 781 C CA . LEU A 1 98 ? -3.058 10.367 -3.533 1.00 97.31 98 LEU A CA 1
ATOM 782 C C . LEU A 1 98 ? -4.120 10.880 -4.511 1.00 97.31 98 LEU A C 1
ATOM 784 O O . LEU A 1 98 ? -5.174 11.328 -4.070 1.00 97.31 98 LEU A O 1
ATOM 788 N N . HIS A 1 99 ? -3.854 10.804 -5.816 1.00 97.44 99 HIS A N 1
ATOM 789 C CA . HIS A 1 99 ? -4.781 11.255 -6.848 1.00 97.44 99 HIS A CA 1
ATOM 790 C C . HIS A 1 99 ? -6.014 10.354 -6.982 1.00 97.44 99 HIS A C 1
ATOM 792 O O . HIS A 1 99 ? -7.128 10.858 -7.110 1.00 97.44 99 HIS A O 1
ATOM 798 N N . ARG A 1 100 ? -5.834 9.029 -6.963 1.00 97.88 100 ARG A N 1
ATOM 799 C CA . ARG A 1 100 ? -6.928 8.078 -7.212 1.00 97.88 100 ARG A CA 1
ATOM 800 C C . ARG A 1 100 ? -7.761 7.769 -5.982 1.00 97.88 100 ARG A C 1
ATOM 802 O O . ARG A 1 100 ? -8.981 7.668 -6.093 1.00 97.88 100 ARG A O 1
ATOM 809 N N . ILE A 1 101 ? -7.100 7.575 -4.844 1.00 98.38 101 ILE A N 1
ATOM 810 C CA . ILE A 1 101 ? -7.745 7.137 -3.604 1.00 98.38 101 ILE A CA 1
ATOM 811 C C . ILE A 1 101 ? -8.126 8.335 -2.742 1.00 98.38 101 ILE A C 1
ATOM 813 O O . ILE A 1 101 ? -9.101 8.249 -2.007 1.00 98.38 101 ILE A O 1
ATOM 817 N N . GLU A 1 102 ? -7.405 9.454 -2.833 1.00 97.69 102 GLU A N 1
ATOM 818 C CA . GLU A 1 102 ? -7.672 10.648 -2.020 1.00 97.69 102 GLU A CA 1
ATOM 819 C C . GLU A 1 102 ? -7.778 10.308 -0.510 1.00 97.69 102 GLU A C 1
ATOM 821 O O . GLU A 1 102 ? -8.775 10.647 0.128 1.00 97.69 102 GLU A O 1
ATOM 826 N N . PRO A 1 103 ? -6.806 9.577 0.077 1.00 97.44 103 PRO A N 1
ATOM 827 C CA . PRO A 1 103 ? -6.973 8.982 1.401 1.00 97.44 103 PRO A CA 1
ATOM 828 C C . PRO A 1 103 ? -7.125 10.043 2.499 1.00 97.44 103 PRO A C 1
ATOM 830 O O . PRO A 1 103 ? -6.320 10.973 2.589 1.00 97.44 103 PRO A O 1
ATOM 833 N N . GLU A 1 104 ? -8.104 9.866 3.395 1.00 95.62 104 GLU A N 1
ATOM 834 C CA . GLU A 1 104 ? -8.282 10.753 4.558 1.00 95.62 104 GLU A CA 1
ATOM 835 C C . GLU A 1 104 ? -7.103 10.627 5.537 1.00 95.62 104 GLU A C 1
ATOM 837 O O . GLU A 1 104 ? -6.674 11.603 6.154 1.00 95.62 104 GLU A O 1
ATOM 842 N N . LYS A 1 105 ? -6.561 9.411 5.671 1.00 94.81 105 LYS A N 1
ATOM 843 C CA . LYS A 1 105 ? -5.442 9.089 6.558 1.00 94.81 105 LYS 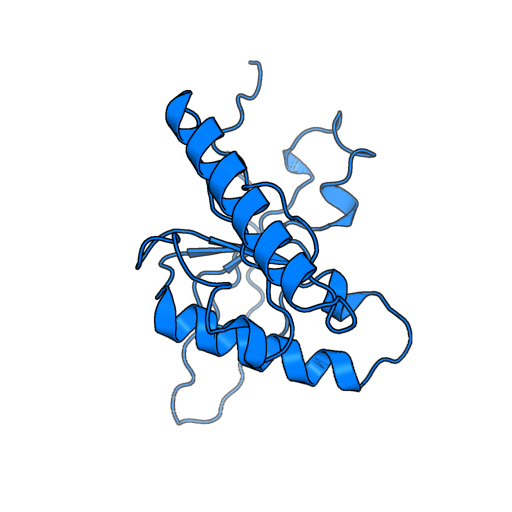A CA 1
ATOM 844 C C . LYS A 1 105 ? -4.582 7.982 5.974 1.00 94.81 105 LYS A C 1
ATOM 846 O O . LYS A 1 105 ? -5.083 7.065 5.326 1.00 94.81 105 LYS A O 1
ATOM 851 N N . MET A 1 106 ? -3.291 8.038 6.268 1.00 95.06 106 MET A N 1
ATOM 852 C CA . MET A 1 106 ? -2.330 7.019 5.870 1.00 95.06 106 MET A CA 1
ATOM 853 C C . MET A 1 106 ? -1.595 6.458 7.081 1.00 95.06 106 MET A C 1
ATOM 855 O O . MET A 1 106 ? -1.123 7.200 7.946 1.00 95.06 106 MET A O 1
ATOM 859 N N . ILE A 1 107 ? -1.478 5.135 7.114 1.00 94.06 107 ILE A N 1
ATOM 860 C CA . ILE A 1 107 ? -0.577 4.417 8.008 1.00 94.06 107 ILE A CA 1
ATOM 861 C C . ILE A 1 107 ? 0.698 4.114 7.222 1.00 94.06 107 ILE A C 1
ATOM 863 O O . ILE A 1 107 ? 0.666 3.341 6.270 1.00 94.06 107 ILE A O 1
ATOM 867 N N . CYS A 1 108 ? 1.817 4.723 7.601 1.00 93.00 108 CYS A N 1
ATOM 868 C CA . CYS A 1 108 ? 3.114 4.432 7.001 1.00 93.00 108 CYS A CA 1
ATOM 869 C C . CYS A 1 108 ? 3.822 3.344 7.813 1.00 93.00 108 CYS A C 1
ATOM 871 O O . CYS A 1 108 ? 4.126 3.537 8.987 1.00 93.00 108 CYS A O 1
ATOM 873 N N . TYR A 1 109 ? 4.055 2.189 7.206 1.00 88.81 109 TYR A N 1
ATOM 874 C CA . TYR A 1 109 ? 4.816 1.101 7.799 1.00 88.81 109 TYR A CA 1
ATOM 875 C C . TYR A 1 109 ? 6.300 1.296 7.472 1.00 88.81 109 TYR A C 1
ATOM 877 O O . TYR A 1 109 ? 6.707 1.123 6.318 1.00 88.81 109 TYR A O 1
ATOM 885 N N . ASN A 1 110 ? 7.074 1.637 8.504 1.00 87.69 110 ASN A N 1
ATOM 886 C CA . ASN A 1 110 ? 8.411 2.236 8.502 1.00 87.69 110 ASN A CA 1
ATOM 887 C C . ASN A 1 110 ? 8.444 3.782 8.419 1.00 87.69 110 ASN A C 1
ATOM 889 O O . ASN A 1 110 ? 7.408 4.441 8.287 1.00 87.69 110 ASN A O 1
ATOM 893 N N . GLU A 1 111 ? 9.638 4.370 8.569 1.00 86.38 111 GLU A N 1
ATOM 894 C CA . GLU A 1 111 ? 9.863 5.819 8.564 1.00 86.38 111 GLU A CA 1
ATOM 895 C C . GLU A 1 111 ? 9.378 6.470 7.248 1.00 86.38 111 GLU A C 1
ATOM 897 O O . GLU A 1 111 ? 9.801 6.056 6.163 1.00 86.38 111 GLU A O 1
ATOM 902 N N . PRO A 1 112 ? 8.489 7.483 7.305 1.00 89.19 112 PRO A N 1
ATOM 903 C CA . PRO A 1 112 ? 8.032 8.199 6.116 1.00 89.19 112 PRO A CA 1
ATOM 904 C C . PRO A 1 112 ? 9.170 8.958 5.427 1.00 89.19 112 PRO A C 1
ATOM 906 O O . PRO A 1 112 ? 9.987 9.596 6.093 1.00 89.19 112 PRO A O 1
ATOM 909 N N . PHE A 1 113 ? 9.172 8.995 4.093 1.00 87.38 113 PHE A N 1
ATOM 910 C CA . PHE A 1 113 ? 10.095 9.869 3.366 1.00 87.38 113 PHE A CA 1
ATOM 911 C C . PHE A 1 113 ? 9.744 11.355 3.577 1.00 87.38 113 PHE A C 1
ATOM 913 O O . PHE A 1 113 ? 8.558 11.692 3.674 1.00 87.38 113 PHE A O 1
ATOM 920 N N . PRO A 1 114 ? 10.736 12.270 3.589 1.00 85.69 114 PRO A N 1
ATOM 921 C CA . PRO A 1 114 ? 10.503 13.708 3.762 1.00 85.69 114 PRO A CA 1
ATOM 922 C C . PRO A 1 114 ? 9.525 14.333 2.756 1.00 85.69 114 PRO A C 1
ATOM 924 O O . PRO A 1 114 ? 8.923 15.369 3.040 1.00 85.69 114 PRO A O 1
ATOM 927 N N . GLU A 1 115 ? 9.393 13.740 1.569 1.00 84.88 115 GLU A N 1
ATOM 928 C CA . GLU A 1 115 ? 8.551 14.210 0.470 1.00 84.88 115 GLU A CA 1
ATOM 929 C C . GLU A 1 115 ? 7.089 13.752 0.574 1.00 84.88 115 GLU A C 1
ATOM 931 O O . GLU A 1 115 ? 6.243 14.293 -0.143 1.00 84.88 115 GLU A O 1
ATOM 936 N N . MET A 1 116 ? 6.775 12.781 1.442 1.00 90.12 116 MET A N 1
ATOM 937 C CA . MET A 1 116 ? 5.403 12.303 1.633 1.00 90.12 116 MET A CA 1
ATOM 938 C C . MET A 1 116 ? 4.516 13.427 2.187 1.00 90.12 116 MET A C 1
ATOM 940 O O . MET A 1 116 ? 4.950 14.255 2.979 1.00 90.12 116 MET A O 1
ATOM 944 N N . GLN A 1 117 ? 3.255 13.483 1.764 1.00 89.69 117 GLN A N 1
ATOM 945 C CA . GLN A 1 117 ? 2.296 14.528 2.153 1.00 89.69 117 GLN A CA 1
ATOM 946 C C . GLN A 1 117 ? 0.961 13.907 2.562 1.00 89.69 117 GLN A C 1
ATOM 948 O O . GLN A 1 117 ? 0.518 12.969 1.913 1.00 89.69 117 GLN A O 1
ATOM 953 N N . GLY A 1 118 ? 0.290 14.455 3.576 1.00 90.12 118 GLY A N 1
ATOM 954 C CA . GLY A 1 118 ? -1.022 13.986 4.047 1.00 90.12 118 GLY A CA 1
ATOM 955 C C . GLY A 1 118 ? -1.073 13.808 5.566 1.00 90.12 118 GLY A C 1
ATOM 956 O O . GLY A 1 118 ? -0.123 14.168 6.265 1.00 90.12 118 GLY A O 1
ATOM 957 N N . ASP A 1 119 ? -2.180 13.264 6.085 1.00 92.44 119 ASP A N 1
ATOM 958 C CA . ASP A 1 119 ? -2.291 12.869 7.498 1.00 92.44 119 ASP A CA 1
ATOM 959 C C . ASP A 1 119 ? -1.658 11.486 7.689 1.00 92.44 119 ASP A C 1
ATOM 961 O O . ASP A 1 119 ? -2.296 10.455 7.462 1.00 92.44 119 ASP A O 1
ATOM 965 N N . ILE A 1 120 ? -0.369 11.479 8.040 1.00 91.75 120 ILE A N 1
ATOM 966 C CA . ILE A 1 120 ? 0.438 10.264 8.155 1.00 91.75 120 ILE A CA 1
ATOM 967 C C . ILE A 1 120 ? 0.684 9.948 9.629 1.00 91.75 120 ILE A C 1
ATOM 969 O O . ILE A 1 120 ? 1.300 10.718 10.377 1.00 91.75 120 ILE A O 1
ATOM 973 N N . ALA A 1 121 ? 0.242 8.761 10.028 1.00 90.31 121 ALA A N 1
ATOM 974 C CA . ALA A 1 121 ? 0.679 8.090 11.239 1.00 90.31 121 ALA A CA 1
ATOM 975 C C . ALA A 1 121 ? 1.669 6.996 10.835 1.00 90.31 121 ALA A C 1
ATOM 977 O O . ALA A 1 121 ? 1.327 6.174 9.991 1.00 90.31 121 ALA A O 1
ATOM 978 N N . PHE A 1 122 ? 2.876 6.965 11.401 1.00 88.56 122 PHE A N 1
ATOM 979 C CA . PHE A 1 122 ? 3.833 5.908 11.061 1.00 88.56 122 PHE A CA 1
ATOM 980 C C . PHE A 1 122 ? 4.030 4.898 12.187 1.00 88.56 122 PHE A C 1
ATOM 982 O O . PHE A 1 122 ? 3.853 5.218 13.364 1.00 88.56 122 PHE A O 1
ATOM 989 N N . VAL A 1 123 ? 4.378 3.679 11.792 1.00 85.31 123 VAL A N 1
ATOM 990 C CA . VAL A 1 123 ? 4.697 2.541 12.651 1.00 85.31 123 VAL A CA 1
ATOM 991 C C . VAL A 1 123 ? 6.146 2.163 12.380 1.00 85.31 123 VAL A C 1
ATOM 993 O O . VAL A 1 123 ? 6.517 1.933 11.234 1.00 85.31 123 VAL A O 1
ATOM 996 N N . ASP A 1 124 ? 6.963 2.121 13.426 1.00 84.69 124 ASP A N 1
ATOM 997 C CA . ASP A 1 124 ? 8.359 1.698 13.327 1.00 84.69 124 ASP A CA 1
ATOM 998 C C . ASP A 1 124 ? 8.436 0.197 13.000 1.00 84.69 124 ASP A C 1
ATOM 1000 O O . ASP A 1 124 ? 7.806 -0.620 13.678 1.00 84.69 124 ASP A O 1
ATOM 1004 N N . TYR A 1 125 ? 9.162 -0.159 11.938 1.00 81.88 125 TYR A N 1
ATOM 1005 C CA . TYR A 1 125 ? 9.238 -1.533 11.438 1.00 81.88 125 TYR A CA 1
ATOM 1006 C C . TYR A 1 125 ? 9.856 -2.489 12.464 1.00 81.88 125 TYR A C 1
ATOM 1008 O O . TYR A 1 125 ? 9.267 -3.524 12.779 1.00 81.88 125 TYR A O 1
ATOM 1016 N N . GLU A 1 126 ? 11.012 -2.136 13.029 1.00 82.00 126 GLU A N 1
ATOM 1017 C CA . GLU A 1 126 ? 11.717 -3.020 13.957 1.00 82.00 126 GLU A CA 1
ATOM 1018 C C . GLU A 1 126 ? 10.915 -3.197 15.242 1.00 82.00 126 GLU A C 1
ATOM 1020 O O . GLU A 1 126 ? 10.705 -4.330 15.680 1.00 82.00 126 GLU A O 1
ATOM 1025 N N . LEU A 1 127 ? 10.372 -2.107 15.794 1.00 81.94 127 LEU A N 1
ATOM 1026 C CA . LEU A 1 127 ? 9.582 -2.157 17.029 1.00 81.94 127 LEU A CA 1
ATOM 1027 C C . LEU A 1 127 ? 8.217 -2.837 16.857 1.00 81.94 127 LEU A C 1
ATOM 1029 O O . LEU A 1 127 ? 7.620 -3.254 17.846 1.00 81.94 127 LEU A O 1
ATOM 1033 N N . SER A 1 128 ? 7.709 -2.953 15.627 1.00 79.19 128 SER A N 1
ATOM 1034 C CA . SER A 1 128 ? 6.467 -3.682 15.323 1.00 79.19 128 SER A CA 1
ATOM 1035 C C . SER A 1 128 ? 6.696 -5.130 14.885 1.00 79.19 128 SER A C 1
ATOM 1037 O O . SER A 1 128 ? 5.735 -5.855 14.617 1.00 79.19 128 SER A O 1
ATOM 1039 N N . SER A 1 129 ? 7.953 -5.580 14.849 1.00 78.81 129 SER A N 1
ATOM 1040 C CA . SER A 1 129 ? 8.299 -6.947 14.477 1.00 78.81 129 SER A CA 1
ATOM 1041 C C . SER A 1 129 ? 7.862 -7.973 15.529 1.00 78.81 129 SER A C 1
ATOM 1043 O O . SER A 1 129 ? 7.634 -7.677 16.705 1.00 78.81 129 SER A O 1
ATOM 1045 N N . TRP A 1 130 ? 7.810 -9.240 15.110 1.00 79.94 130 TRP A N 1
ATOM 1046 C CA . TRP A 1 130 ? 7.473 -10.375 15.973 1.00 79.94 130 TRP A CA 1
ATOM 1047 C C . TRP A 1 130 ? 8.370 -10.487 17.217 1.00 79.94 130 TRP A C 1
ATOM 1049 O O . TRP A 1 130 ? 7.932 -11.043 18.224 1.00 79.94 130 TRP A O 1
ATOM 1059 N N . LYS A 1 131 ? 9.587 -9.923 17.171 1.00 83.81 131 LYS A N 1
ATOM 1060 C CA . LYS A 1 131 ? 10.534 -9.884 18.296 1.00 83.81 131 LYS A CA 1
ATOM 1061 C C . LYS A 1 131 ? 9.940 -9.177 19.520 1.00 83.81 131 LYS A C 1
ATOM 1063 O O . LYS A 1 131 ? 10.217 -9.584 20.642 1.00 83.81 131 LYS A O 1
ATOM 1068 N N . HIS A 1 132 ? 9.087 -8.175 19.297 1.00 80.62 132 HIS A N 1
ATOM 1069 C CA . HIS A 1 132 ? 8.490 -7.338 20.341 1.00 80.62 132 HIS A CA 1
ATOM 1070 C C . HIS A 1 132 ? 6.987 -7.607 20.540 1.00 80.62 132 HIS A C 1
ATOM 1072 O O . HIS A 1 132 ? 6.309 -6.858 21.235 1.00 80.62 132 HIS A O 1
ATOM 1078 N N . MET A 1 133 ? 6.437 -8.693 19.975 1.00 73.38 133 MET A N 1
ATOM 1079 C CA . MET A 1 133 ? 4.992 -8.988 20.019 1.00 73.38 133 MET A CA 1
ATOM 1080 C C . MET A 1 133 ? 4.436 -9.141 21.446 1.00 73.38 133 MET A C 1
ATOM 1082 O O . MET A 1 133 ? 3.271 -8.836 21.694 1.00 73.38 133 MET A O 1
ATOM 1086 N N . ASN A 1 134 ? 5.270 -9.611 22.377 1.00 79.50 134 ASN A N 1
ATOM 1087 C CA . ASN A 1 134 ? 4.906 -9.796 23.783 1.00 79.50 134 ASN A CA 1
ATOM 1088 C C . ASN A 1 134 ? 5.220 -8.566 24.652 1.00 79.50 134 ASN A C 1
ATOM 1090 O O . ASN A 1 134 ? 4.932 -8.574 25.850 1.00 79.50 134 ASN A O 1
ATOM 1094 N N . GLU A 1 135 ? 5.829 -7.526 24.080 1.00 76.75 135 GLU A N 1
ATOM 1095 C CA . GLU A 1 135 ? 6.123 -6.294 24.800 1.00 76.75 135 GLU A CA 1
ATOM 1096 C C . GLU A 1 135 ? 4.880 -5.392 24.877 1.00 76.75 135 GLU A C 1
ATOM 1098 O O . GLU A 1 135 ? 4.016 -5.421 23.995 1.00 76.75 135 GLU A O 1
ATOM 1103 N N . PRO A 1 136 ? 4.743 -4.568 25.931 1.00 65.94 136 PRO A N 1
ATOM 1104 C CA . PRO A 1 136 ? 3.610 -3.659 26.050 1.00 65.94 136 PRO A CA 1
ATOM 1105 C C . PRO A 1 136 ? 3.564 -2.673 24.872 1.00 65.94 136 PRO A C 1
ATOM 1107 O O . PRO A 1 136 ? 4.545 -2.002 24.586 1.00 65.94 136 PRO A O 1
ATOM 1110 N N . ILE A 1 137 ? 2.394 -2.487 24.249 1.00 58.50 137 ILE A N 1
ATOM 1111 C CA . ILE A 1 137 ? 2.203 -1.619 23.061 1.00 58.50 137 ILE A CA 1
ATOM 1112 C C . ILE A 1 137 ? 2.676 -0.162 23.277 1.00 58.50 137 ILE A C 1
ATOM 1114 O O . ILE A 1 137 ? 2.952 0.545 22.311 1.00 58.50 137 ILE A O 1
ATOM 1118 N N . HIS A 1 138 ? 2.845 0.295 24.525 1.00 53.03 138 HIS A N 1
ATOM 1119 C CA . HIS A 1 138 ? 3.414 1.611 24.843 1.00 53.03 138 HIS A CA 1
ATOM 1120 C C . HIS A 1 138 ? 4.813 1.861 24.241 1.00 53.03 138 HIS A C 1
ATOM 1122 O O . HIS A 1 138 ? 5.219 3.021 24.143 1.00 53.03 138 HIS A O 1
ATOM 1128 N N . THR A 1 139 ? 5.531 0.815 23.817 1.00 43.94 139 THR A N 1
ATOM 1129 C CA . THR A 1 139 ? 6.829 0.917 23.132 1.00 43.94 139 THR A CA 1
ATOM 1130 C C . THR A 1 139 ? 6.701 1.249 21.637 1.00 43.94 139 THR A C 1
ATOM 1132 O O . THR A 1 139 ? 7.612 1.851 21.071 1.00 43.94 139 THR A O 1
ATOM 1135 N N . ILE A 1 140 ? 5.563 0.944 20.996 1.00 49.75 140 ILE A N 1
ATOM 1136 C CA . ILE A 1 140 ? 5.324 1.215 19.569 1.00 49.75 140 ILE A CA 1
ATOM 1137 C C . ILE A 1 140 ? 4.836 2.660 19.423 1.00 49.75 140 ILE A C 1
ATOM 1139 O O . ILE A 1 140 ? 3.652 2.977 19.563 1.00 49.75 140 ILE A O 1
ATOM 1143 N N . GLN A 1 141 ? 5.770 3.579 19.178 1.00 50.50 141 GLN A N 1
ATOM 1144 C CA . GLN A 1 141 ? 5.452 4.995 19.014 1.00 50.50 141 GLN A CA 1
ATOM 1145 C C . GLN A 1 141 ? 4.770 5.252 17.668 1.00 50.50 141 GLN A C 1
ATOM 1147 O O . GLN A 1 141 ? 5.439 5.480 16.665 1.00 50.50 141 GLN A O 1
ATOM 1152 N N . ILE A 1 142 ? 3.438 5.332 17.661 1.00 50.91 142 ILE A N 1
ATOM 1153 C CA . ILE A 1 142 ? 2.721 5.984 16.562 1.00 50.91 142 ILE A CA 1
ATOM 1154 C C . ILE A 1 142 ? 2.990 7.486 16.668 1.00 50.91 142 ILE A C 1
ATOM 1156 O O . ILE A 1 142 ? 2.343 8.205 17.435 1.00 50.91 142 ILE A O 1
ATOM 1160 N N . ARG A 1 143 ? 3.976 7.981 15.921 1.00 54.41 143 ARG A N 1
ATOM 1161 C CA . ARG A 1 143 ? 4.229 9.420 15.819 1.00 54.41 143 ARG A CA 1
ATOM 1162 C C . ARG A 1 143 ? 3.368 9.982 14.692 1.00 54.41 143 ARG A C 1
ATOM 1164 O O . ARG A 1 143 ? 3.441 9.531 13.551 1.00 54.41 143 ARG A O 1
ATOM 1171 N N . LYS A 1 144 ? 2.550 10.985 15.011 1.00 45.09 144 LYS A N 1
ATOM 1172 C CA . LYS A 1 144 ? 1.867 11.794 13.997 1.00 45.09 144 LYS A CA 1
ATOM 1173 C C . LYS A 1 144 ? 2.843 12.823 13.448 1.00 45.09 144 LYS A C 1
ATOM 1175 O O . LYS A 1 144 ? 3.368 13.627 14.219 1.00 45.09 144 LYS A O 1
ATOM 1180 N N . ILE A 1 145 ? 3.039 12.836 12.135 1.00 50.44 145 ILE A N 1
ATOM 1181 C CA . ILE A 1 145 ? 3.724 13.936 11.458 1.00 50.44 145 ILE A CA 1
ATOM 1182 C C . ILE A 1 145 ? 2.648 14.766 10.760 1.00 50.44 145 ILE A C 1
ATOM 1184 O O . ILE A 1 145 ? 1.999 14.300 9.832 1.00 50.44 145 ILE A O 1
ATOM 1188 N N . HIS A 1 146 ? 2.437 16.003 11.213 1.00 43.94 146 HIS A N 1
ATOM 1189 C CA . HIS A 1 146 ? 1.557 16.941 10.517 1.00 43.94 146 HIS A CA 1
ATOM 1190 C C . HIS A 1 146 ? 2.385 17.721 9.488 1.00 43.94 146 HIS A C 1
ATOM 1192 O O . HIS A 1 146 ? 2.954 18.771 9.796 1.00 43.94 146 HIS A O 1
ATOM 1198 N N . LEU A 1 147 ? 2.511 17.187 8.271 1.00 45.09 147 LEU A N 1
ATOM 1199 C CA . LEU A 1 147 ? 3.231 17.858 7.186 1.00 45.09 147 LEU A CA 1
ATOM 1200 C C . LEU A 1 147 ? 2.314 18.924 6.571 1.00 45.09 147 LEU A C 1
ATOM 1202 O O . LEU A 1 147 ? 1.388 18.623 5.822 1.00 45.09 147 LEU A O 1
ATOM 1206 N N . ARG A 1 148 ? 2.529 20.196 6.938 1.00 39.97 148 ARG A N 1
ATOM 1207 C CA . ARG A 1 148 ? 1.770 21.328 6.379 1.00 39.97 148 ARG A CA 1
ATOM 1208 C C . ARG A 1 148 ? 2.016 21.459 4.871 1.00 39.97 148 ARG A C 1
ATOM 1210 O O . ARG A 1 148 ? 3.154 21.376 4.413 1.00 39.97 148 ARG A O 1
ATOM 1217 N N . ARG A 1 149 ? 0.951 21.783 4.124 1.00 37.22 149 ARG A N 1
ATOM 1218 C CA . ARG A 1 149 ? 1.025 22.288 2.740 1.00 37.22 149 ARG A CA 1
ATOM 1219 C C . ARG A 1 149 ? 2.014 23.461 2.673 1.00 37.22 149 ARG A C 1
ATOM 1221 O O . ARG A 1 149 ? 1.952 24.358 3.516 1.00 37.22 149 ARG A O 1
ATOM 1228 N N . ARG A 1 150 ? 2.917 23.463 1.684 1.00 35.97 150 ARG A N 1
ATOM 1229 C CA . ARG A 1 150 ? 3.849 24.580 1.448 1.00 35.97 150 ARG A CA 1
ATOM 1230 C C . ARG A 1 150 ? 3.054 25.874 1.248 1.00 35.97 150 ARG A C 1
ATOM 1232 O O . ARG A 1 150 ? 2.277 25.974 0.304 1.00 35.97 150 ARG A O 1
ATOM 1239 N N . THR A 1 151 ? 3.266 26.867 2.107 1.00 35.16 151 THR A N 1
ATOM 1240 C CA . THR A 1 151 ? 2.900 28.254 1.799 1.00 35.16 151 THR A CA 1
ATOM 1241 C C . THR A 1 151 ? 3.957 28.865 0.864 1.00 35.16 151 THR A C 1
ATOM 1243 O O . THR A 1 151 ? 5.119 28.451 0.917 1.00 35.16 151 THR A O 1
ATOM 1246 N N . PRO A 1 152 ? 3.611 29.860 0.024 1.00 37.72 152 PRO A N 1
ATOM 1247 C CA . PRO A 1 152 ? 4.519 30.401 -1.000 1.00 37.72 152 PRO A CA 1
ATOM 1248 C C . PRO A 1 152 ? 5.774 31.123 -0.471 1.00 37.72 152 PRO A C 1
ATOM 1250 O O . PRO A 1 152 ? 6.595 31.568 -1.262 1.00 37.72 152 PRO A O 1
ATOM 1253 N N . SER A 1 153 ? 5.944 31.280 0.847 1.00 42.31 153 SER A N 1
ATOM 1254 C CA . SER A 1 153 ? 6.915 32.209 1.449 1.00 42.31 153 SER A CA 1
ATOM 1255 C C . SER A 1 153 ? 8.220 31.588 1.976 1.00 42.31 153 SER A C 1
ATOM 1257 O O . SER A 1 153 ? 8.936 32.223 2.747 1.00 42.31 153 SER A O 1
ATOM 1259 N N . GLY A 1 154 ? 8.583 30.370 1.561 1.00 37.47 154 GLY A N 1
ATOM 1260 C CA . GLY A 1 154 ? 9.977 29.888 1.611 1.00 37.47 154 GLY A CA 1
ATOM 1261 C C . GLY A 1 154 ? 10.648 29.699 2.985 1.00 37.47 154 GLY A C 1
ATOM 1262 O O . GLY A 1 154 ? 11.814 29.312 3.027 1.00 37.47 154 GLY A O 1
ATOM 1263 N N . ARG A 1 155 ? 9.970 29.904 4.121 1.00 30.97 155 ARG A N 1
ATOM 1264 C CA . ARG A 1 155 ? 10.559 29.642 5.449 1.00 30.97 155 ARG A CA 1
ATOM 1265 C C . ARG A 1 155 ? 10.288 28.210 5.911 1.00 30.97 155 ARG A C 1
ATOM 1267 O O . ARG A 1 155 ? 9.184 27.881 6.335 1.00 30.97 155 ARG A O 1
ATOM 1274 N N . LYS A 1 156 ? 11.324 27.364 5.866 1.00 31.02 156 LYS A N 1
ATOM 1275 C CA . LYS A 1 156 ? 11.356 26.076 6.576 1.00 31.02 156 LYS A CA 1
ATOM 1276 C C . LYS A 1 156 ? 11.527 26.349 8.071 1.00 31.02 156 LYS A C 1
ATOM 1278 O O . LYS A 1 156 ? 12.552 26.884 8.479 1.00 31.02 156 LYS A O 1
ATOM 1283 N N . GLN A 1 157 ? 10.550 25.959 8.881 1.00 29.75 157 GLN A N 1
ATOM 1284 C CA . GLN A 1 157 ? 10.671 25.970 10.337 1.00 29.75 157 GLN A CA 1
ATOM 1285 C C . GLN A 1 157 ? 10.291 24.576 10.845 1.00 29.75 157 GLN A C 1
ATOM 1287 O O . GLN A 1 157 ? 9.122 24.197 10.820 1.00 29.75 157 GLN A O 1
ATOM 1292 N N . SER A 1 158 ? 11.291 23.772 11.223 1.00 28.34 158 SER A N 1
ATOM 1293 C CA . SER A 1 158 ? 11.060 22.449 11.806 1.00 28.34 158 SER A CA 1
ATOM 1294 C C . SER A 1 158 ? 10.755 22.609 13.293 1.00 28.34 158 SER A C 1
ATOM 1296 O O . SER A 1 158 ? 11.660 22.829 14.098 1.00 28.34 158 SER A O 1
ATOM 1298 N N . HIS A 1 159 ? 9.488 22.494 13.674 1.00 31.23 159 HIS A N 1
ATOM 1299 C CA . HIS A 1 159 ? 9.119 22.324 15.075 1.00 31.23 159 HIS A CA 1
ATOM 1300 C C . HIS A 1 159 ? 8.877 20.836 15.347 1.00 31.23 159 HIS A C 1
ATOM 1302 O O . HIS A 1 159 ? 7.860 20.274 14.954 1.00 31.23 159 HIS A O 1
ATOM 1308 N N . TYR A 1 160 ? 9.840 20.199 16.018 1.00 28.17 160 TYR A N 1
ATOM 1309 C CA . TYR A 1 160 ? 9.690 18.868 16.602 1.00 28.17 160 TYR A CA 1
ATOM 1310 C C . TYR A 1 160 ? 8.820 18.976 17.856 1.00 28.17 160 TYR A C 1
ATOM 1312 O O . TYR A 1 160 ? 9.292 19.409 18.908 1.00 28.17 160 TYR A O 1
ATOM 1320 N N . GLN A 1 161 ? 7.552 18.581 17.770 1.00 25.78 161 GLN A N 1
ATOM 1321 C CA . GLN A 1 161 ? 6.691 18.494 18.946 1.00 25.78 161 GLN A CA 1
ATOM 1322 C C . GLN A 1 161 ? 6.805 17.083 19.539 1.00 25.78 161 GLN A C 1
ATOM 1324 O O . GLN A 1 161 ? 6.276 16.108 19.011 1.00 25.78 161 GLN A O 1
ATOM 1329 N N . LYS A 1 162 ? 7.583 16.967 20.623 1.00 27.58 162 LYS A N 1
ATOM 1330 C CA . LYS A 1 162 ? 7.717 15.741 21.418 1.00 27.58 162 LYS A CA 1
ATOM 1331 C C . LYS A 1 162 ? 6.474 15.543 22.294 1.00 27.58 162 LYS A C 1
ATOM 1333 O O . LYS A 1 162 ? 6.060 16.470 22.980 1.00 27.58 162 LYS A O 1
ATOM 1338 N N . ARG A 1 163 ? 6.051 14.274 22.373 1.00 24.78 163 ARG A N 1
ATOM 1339 C CA . ARG A 1 163 ? 5.125 13.630 23.330 1.00 24.78 163 ARG A CA 1
ATOM 1340 C C . ARG A 1 163 ? 3.644 13.643 22.958 1.00 24.78 163 ARG A C 1
ATOM 1342 O O . ARG A 1 163 ? 2.949 14.633 23.142 1.00 24.78 163 ARG A O 1
ATOM 1349 N N . ILE A 1 164 ? 3.149 12.454 22.623 1.00 26.77 164 ILE A N 1
ATOM 1350 C CA . ILE A 1 164 ? 1.792 12.028 22.966 1.00 26.77 164 ILE A CA 1
ATOM 1351 C C . ILE A 1 164 ? 1.931 10.642 23.600 1.00 26.77 164 ILE A C 1
ATOM 1353 O O . ILE A 1 164 ? 2.277 9.677 22.926 1.00 26.77 164 ILE A O 1
ATOM 1357 N N . TYR A 1 165 ? 1.732 10.574 24.916 1.00 24.05 165 TYR A N 1
ATOM 1358 C CA . TYR A 1 165 ? 1.454 9.323 25.617 1.00 24.05 165 TYR A CA 1
ATOM 1359 C C . TYR A 1 165 ? -0.012 8.989 25.347 1.00 24.05 165 TYR A C 1
ATOM 1361 O O . TYR A 1 165 ? -0.878 9.831 25.594 1.00 24.05 165 TYR A O 1
ATOM 1369 N N . CYS A 1 166 ? -0.300 7.795 24.835 1.00 25.86 166 CYS A N 1
ATOM 1370 C CA . CYS A 1 166 ? -1.672 7.305 24.813 1.00 25.86 166 CYS A CA 1
ATOM 1371 C C . CYS A 1 166 ? -2.056 6.952 26.259 1.00 25.86 166 CYS A C 1
ATOM 1373 O O . CYS A 1 166 ? -1.435 6.068 26.851 1.00 25.86 166 CYS A O 1
ATOM 1375 N N . LYS A 1 167 ? -3.006 7.698 26.832 1.00 23.09 167 LYS A N 1
ATOM 1376 C CA . LYS A 1 167 ? -3.817 7.219 27.957 1.00 23.09 167 LYS A CA 1
ATOM 1377 C C . LYS A 1 167 ? -4.870 6.249 27.437 1.00 23.09 167 LYS A C 1
ATOM 1379 O O . LYS A 1 167 ? -5.261 6.407 26.256 1.00 23.09 167 LYS A O 1
#

Secondary structure (DSSP, 8-state):
-----S-EEPP-----TTS-HHHHHHHHHHHHHHHHHHHHTT--EEPEE---SGGGGGTTTTTPPTT--EEEE-HHHHSSTT-TTHHHHHHHHHHHHHHHH--S-EEEESPPPTT--SEEEEE-TTTTSGGGTTS-GGGS--EEEE-PPPPTT--------------

Organism: NCBI:txid2576756

pLDDT: mean 78.08, std 23.59, range [23.09, 98.38]